Protein AF-A0A3R7EMV2-F1 (afdb_monomer_lite)

Foldseek 3Di:
DVVVVCPDPVNVVVVVVVVVVVVVVVCVVPDDDDDPVCVPPDCVPADDDVPDRDPPDDDPDPCVLVVLVVQLVVLVVVLVVLVVCCVPDPCPVNVVSVVVSVVVCVVSVVVNPDDDD

pLDDT: mean 84.63, std 11.86, range [50.34, 98.31]

Structure (mmCIF, N/CA/C/O backbone):
data_AF-A0A3R7E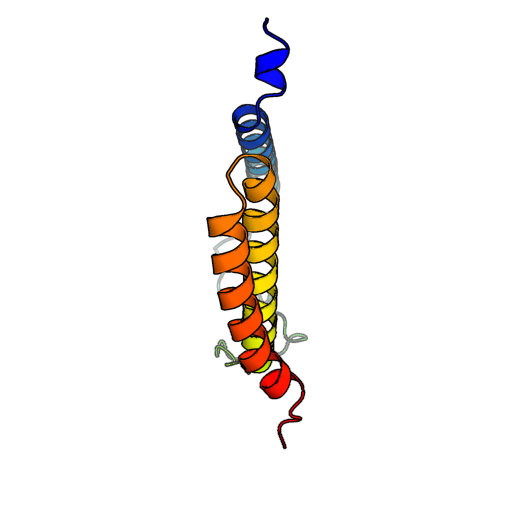MV2-F1
#
_entry.id   AF-A0A3R7EMV2-F1
#
loop_
_atom_site.group_PDB
_atom_site.id
_atom_site.type_symbol
_atom_site.label_atom_id
_atom_site.label_alt_id
_atom_site.label_comp_id
_atom_site.label_asym_id
_atom_site.label_entity_id
_atom_site.label_seq_id
_atom_site.pdbx_PDB_ins_code
_atom_site.Cartn_x
_atom_site.Cartn_y
_atom_site.Cartn_z
_atom_site.occupancy
_atom_site.B_iso_or_equiv
_atom_site.auth_seq_id
_atom_site.auth_comp_id
_atom_site.auth_asym_id
_atom_site.auth_atom_id
_atom_site.pdbx_PDB_model_num
ATOM 1 N N . MET A 1 1 ? 25.209 23.230 9.951 1.00 53.34 1 MET A N 1
ATOM 2 C CA . MET A 1 1 ? 25.285 21.758 10.109 1.00 53.34 1 MET A CA 1
ATOM 3 C C . MET A 1 1 ? 24.103 21.163 10.885 1.00 53.34 1 MET A C 1
ATOM 5 O O . MET A 1 1 ? 23.714 20.057 10.561 1.00 53.34 1 MET A O 1
ATOM 9 N N . ALA A 1 2 ? 23.487 21.853 11.859 1.00 58.28 2 ALA A N 1
ATOM 10 C CA . ALA A 1 2 ? 22.298 21.326 12.556 1.00 58.28 2 ALA A CA 1
ATOM 11 C C . ALA A 1 2 ? 21.019 21.303 11.686 1.00 58.28 2 ALA A C 1
ATOM 13 O O . ALA A 1 2 ? 20.218 20.378 11.781 1.00 58.28 2 ALA A O 1
ATOM 14 N N . PHE A 1 3 ? 20.857 22.284 10.789 1.00 60.94 3 PHE A N 1
ATOM 15 C CA . PHE A 1 3 ? 19.656 22.443 9.956 1.00 60.94 3 PHE A CA 1
ATOM 16 C C . PHE A 1 3 ? 19.398 21.256 9.008 1.00 60.94 3 PHE A C 1
ATOM 18 O O . PHE A 1 3 ? 18.252 20.899 8.768 1.00 60.94 3 PHE A O 1
ATOM 25 N N . SER A 1 4 ? 20.446 20.580 8.526 1.00 67.31 4 SER A N 1
ATOM 26 C CA . SER A 1 4 ? 20.324 19.409 7.643 1.00 67.31 4 SER A CA 1
ATOM 27 C C . SER A 1 4 ? 19.758 18.168 8.342 1.00 67.31 4 SER A C 1
ATOM 29 O O . SER A 1 4 ? 19.092 17.363 7.701 1.00 67.31 4 SER A O 1
ATOM 31 N N . TYR A 1 5 ? 19.970 18.016 9.654 1.00 71.00 5 TYR A N 1
ATOM 32 C CA . TYR A 1 5 ? 19.427 16.882 10.414 1.00 71.00 5 TYR A CA 1
ATOM 33 C C . TYR A 1 5 ? 17.933 17.042 10.714 1.00 71.00 5 TYR A C 1
ATOM 35 O O . TYR A 1 5 ? 17.200 16.053 10.708 1.00 71.00 5 TYR A O 1
ATOM 43 N N . VAL A 1 6 ? 17.473 18.283 10.903 1.00 76.81 6 VAL A N 1
ATOM 44 C CA . VAL A 1 6 ? 16.056 18.613 11.137 1.00 76.81 6 VAL A CA 1
ATOM 45 C C . VAL A 1 6 ? 15.188 18.278 9.916 1.00 76.81 6 VAL A C 1
ATOM 47 O O . VAL A 1 6 ? 14.037 17.887 10.073 1.00 76.81 6 VAL A O 1
ATOM 50 N N . PHE A 1 7 ? 15.747 18.349 8.704 1.00 84.12 7 PHE A N 1
ATOM 51 C CA . PHE A 1 7 ? 15.068 17.955 7.461 1.00 84.12 7 PHE A CA 1
ATOM 52 C C . PHE A 1 7 ? 15.368 16.517 7.014 1.00 84.12 7 PHE A C 1
ATOM 54 O O . PHE A 1 7 ? 15.041 16.134 5.891 1.00 84.12 7 PHE A O 1
ATOM 61 N N . SER A 1 8 ? 15.982 15.695 7.867 1.00 91.06 8 SER A N 1
ATOM 62 C CA . SER A 1 8 ? 16.213 14.294 7.521 1.00 91.06 8 SER A CA 1
ATOM 63 C C . SER A 1 8 ? 14.898 13.499 7.538 1.00 91.06 8 SER A C 1
ATOM 65 O O . SER A 1 8 ? 14.078 13.636 8.448 1.00 91.06 8 SER A O 1
ATOM 67 N N . LEU A 1 9 ? 14.707 12.630 6.538 1.00 89.25 9 LEU A N 1
ATOM 68 C CA . LEU A 1 9 ? 13.560 11.715 6.442 1.00 89.25 9 LEU A CA 1
ATOM 69 C C . LEU A 1 9 ? 13.262 10.941 7.745 1.00 89.25 9 LEU A C 1
ATOM 71 O O . LEU A 1 9 ? 12.105 10.956 8.174 1.00 89.25 9 LEU A O 1
ATOM 75 N N . PRO A 1 10 ? 14.245 10.301 8.419 1.00 92.31 10 PRO A N 1
ATOM 76 C CA . PRO A 1 10 ? 13.966 9.579 9.660 1.00 92.31 10 PRO A CA 1
ATOM 77 C C . PRO A 1 10 ? 13.489 10.507 10.781 1.00 92.31 10 PRO A C 1
ATOM 79 O O . PRO A 1 10 ? 12.599 10.133 11.541 1.00 92.31 10 PRO A O 1
ATOM 82 N N . PHE A 1 11 ? 14.032 11.724 10.871 1.00 93.00 11 PHE A N 1
ATOM 83 C CA . PHE A 1 11 ? 13.626 12.681 11.896 1.00 93.00 11 PHE A CA 1
ATOM 84 C C . PHE A 1 11 ? 12.171 13.123 11.712 1.00 93.00 11 PHE A C 1
ATOM 86 O O . PHE A 1 11 ? 11.399 13.082 12.668 1.00 93.00 11 PHE A O 1
ATOM 93 N N . ILE A 1 12 ? 11.771 13.474 10.484 1.00 94.31 12 ILE A N 1
ATOM 94 C CA . ILE A 1 12 ? 10.390 13.880 10.174 1.00 94.31 12 ILE A CA 1
ATOM 95 C C . ILE A 1 12 ? 9.410 12.735 10.461 1.00 94.31 12 ILE A C 1
ATOM 97 O O . ILE A 1 12 ? 8.357 12.964 11.059 1.00 94.31 12 ILE A O 1
ATOM 101 N N . PHE A 1 13 ? 9.762 11.501 10.089 1.00 95.19 13 PHE A N 1
ATOM 102 C CA . PHE A 1 13 ? 8.943 10.322 10.373 1.00 95.19 13 PHE A CA 1
ATOM 103 C C . PHE A 1 13 ? 8.743 10.113 11.881 1.00 95.19 13 PHE A C 1
ATOM 105 O O . PHE A 1 13 ? 7.607 9.985 12.341 1.00 95.19 13 PHE A O 1
ATOM 112 N N . ILE A 1 14 ? 9.831 10.135 12.660 1.00 96.19 14 ILE A N 1
ATOM 113 C CA . ILE A 1 14 ? 9.775 9.972 14.120 1.00 96.19 14 ILE A CA 1
ATOM 114 C C . ILE A 1 14 ? 8.955 11.098 14.752 1.00 96.19 14 ILE A C 1
ATOM 116 O O . ILE A 1 14 ? 8.110 10.831 15.605 1.00 96.19 14 ILE A O 1
ATOM 120 N N . LEU A 1 15 ? 9.161 12.343 14.319 1.00 95.62 15 LEU A N 1
ATOM 121 C CA . LEU A 1 15 ? 8.424 13.495 14.825 1.00 95.62 15 LEU A CA 1
ATOM 122 C C . LEU A 1 15 ? 6.921 13.372 14.538 1.00 95.62 15 LEU A C 1
ATOM 124 O O . LEU A 1 15 ? 6.110 13.571 15.439 1.00 95.62 15 LEU A O 1
ATOM 128 N N . SER A 1 16 ? 6.542 12.992 13.314 1.00 96.56 16 SER A N 1
ATOM 129 C CA . SER A 1 16 ? 5.141 12.781 12.926 1.00 96.56 16 SER A CA 1
ATOM 130 C C . SER A 1 16 ? 4.478 11.664 13.740 1.00 96.56 16 SER A C 1
ATOM 132 O O . SER A 1 16 ? 3.361 11.833 14.244 1.00 96.56 16 SER A O 1
ATOM 134 N N . LEU A 1 17 ? 5.185 10.547 13.940 1.00 97.75 17 LEU A N 1
ATOM 135 C CA . LEU A 1 17 ? 4.719 9.438 14.769 1.00 97.75 17 LEU A CA 1
ATOM 136 C C . LEU A 1 17 ? 4.523 9.878 16.225 1.00 97.75 17 LEU A C 1
ATOM 138 O O . LEU A 1 17 ? 3.501 9.572 16.839 1.00 97.75 17 LEU A O 1
ATOM 142 N N . LEU A 1 18 ? 5.483 10.627 16.769 1.00 98.25 18 LEU A N 1
ATOM 143 C CA . LEU A 1 18 ? 5.466 11.098 18.149 1.00 98.25 18 LEU A CA 1
ATOM 144 C C . LEU A 1 18 ? 4.321 12.088 18.385 1.00 98.25 18 LEU A C 1
ATOM 146 O O . LEU A 1 18 ? 3.585 11.945 19.359 1.00 98.25 18 LEU A O 1
ATOM 150 N N . ILE A 1 19 ? 4.097 13.026 17.461 1.00 98.25 19 ILE A N 1
ATOM 151 C CA . ILE A 1 19 ? 2.941 13.934 17.500 1.00 98.25 19 ILE A CA 1
ATOM 152 C C . ILE A 1 19 ? 1.632 13.136 17.455 1.00 98.25 19 ILE A C 1
ATOM 154 O O . ILE A 1 19 ? 0.747 13.366 18.279 1.00 98.25 19 ILE A O 1
ATOM 158 N N . SER A 1 20 ? 1.518 12.159 16.551 1.00 98.12 20 SER A N 1
ATOM 159 C CA . SER A 1 20 ? 0.322 11.310 16.429 1.00 98.12 20 SER A CA 1
ATOM 160 C C . SER A 1 20 ? 0.036 10.529 17.718 1.00 98.12 20 SER A C 1
ATOM 162 O O . SER A 1 20 ? -1.110 10.457 18.164 1.00 98.12 20 SER A O 1
ATOM 164 N N . LEU A 1 21 ? 1.078 9.997 18.365 1.00 98.25 21 LEU A N 1
ATOM 165 C CA . LEU A 1 21 ? 0.979 9.305 19.652 1.00 98.25 21 LEU A CA 1
ATOM 166 C C . LEU A 1 21 ? 0.557 10.242 20.786 1.00 98.25 21 LEU A C 1
ATOM 168 O O . LEU A 1 21 ? -0.286 9.858 21.594 1.00 98.25 21 LEU A O 1
ATOM 172 N N . ILE A 1 22 ? 1.097 11.463 20.842 1.00 98.31 22 ILE A N 1
ATOM 173 C CA . ILE A 1 22 ? 0.694 12.466 21.838 1.00 98.31 22 ILE A CA 1
ATOM 174 C C . ILE A 1 22 ? -0.780 12.823 21.658 1.00 98.31 22 ILE A C 1
ATOM 176 O O . ILE A 1 22 ? -1.523 12.835 22.639 1.00 98.31 22 ILE A O 1
ATOM 180 N N . LEU A 1 23 ? -1.233 13.070 20.426 1.00 97.75 23 LEU A N 1
ATOM 181 C CA . LEU A 1 23 ? -2.641 13.364 20.141 1.00 97.75 23 LEU A CA 1
ATOM 182 C C . LEU A 1 23 ? -3.553 12.195 20.532 1.00 97.75 23 LEU A C 1
ATOM 184 O O . LEU A 1 23 ? -4.579 12.395 21.181 1.00 97.75 23 LEU A O 1
ATOM 188 N N . TYR A 1 24 ? -3.156 10.964 20.213 1.00 97.12 24 TYR A N 1
ATOM 189 C CA . TYR A 1 24 ? -3.901 9.774 20.615 1.00 97.12 24 TYR A CA 1
ATOM 190 C C . TYR A 1 24 ? -3.951 9.601 22.143 1.00 97.12 24 TYR A C 1
ATOM 192 O O . TYR A 1 24 ? -5.013 9.340 22.711 1.00 97.12 24 TYR A O 1
ATOM 200 N N . ALA A 1 25 ? -2.821 9.779 22.832 1.00 97.25 25 ALA A N 1
ATOM 201 C CA . ALA A 1 25 ? -2.729 9.640 24.282 1.00 97.25 25 ALA A CA 1
ATOM 202 C C . ALA A 1 25 ? -3.531 10.726 25.008 1.00 97.25 25 ALA A C 1
ATOM 204 O O . ALA A 1 25 ? -4.326 10.418 25.895 1.00 97.25 25 ALA A O 1
ATOM 205 N N . THR A 1 26 ? -3.376 11.987 24.604 1.00 97.44 26 THR A N 1
ATOM 206 C CA . THR A 1 26 ? -4.138 13.113 25.162 1.00 97.44 26 THR A CA 1
ATOM 207 C C . THR A 1 26 ? -5.634 12.949 24.902 1.00 97.44 26 THR A C 1
ATOM 209 O O . THR A 1 26 ? -6.418 13.058 25.844 1.00 97.44 26 THR A O 1
ATOM 212 N N . GLY A 1 27 ? -6.037 12.565 23.686 1.00 95.69 27 GLY A N 1
ATOM 213 C CA . GLY A 1 27 ? -7.427 12.238 23.362 1.00 95.69 27 GLY A CA 1
ATOM 214 C C . GLY A 1 27 ? -7.988 11.104 24.228 1.00 95.69 27 GLY A C 1
ATOM 215 O O . GLY A 1 27 ? -9.095 11.208 24.754 1.00 95.69 27 GLY A O 1
ATOM 216 N N . SER A 1 28 ? -7.201 10.052 24.462 1.00 93.12 28 SER A N 1
ATOM 217 C CA . SER A 1 28 ? -7.573 8.924 25.329 1.00 93.12 28 SER A CA 1
ATOM 218 C C . SER A 1 28 ? -7.692 9.308 26.814 1.00 93.12 28 SER A C 1
ATOM 220 O O . SER A 1 28 ? -8.536 8.768 27.537 1.00 93.12 28 SER A O 1
ATOM 222 N N . ILE A 1 29 ? -6.876 10.258 27.284 1.00 94.69 29 ILE A N 1
ATOM 223 C CA . ILE A 1 29 ? -6.921 10.771 28.662 1.00 94.69 29 ILE A CA 1
ATOM 224 C C . ILE A 1 29 ? -8.134 11.687 28.871 1.00 94.69 29 ILE A C 1
ATOM 226 O O . ILE A 1 29 ? -8.814 11.549 29.888 1.00 94.69 29 ILE A O 1
ATOM 230 N N . ILE A 1 30 ? -8.411 12.587 27.922 1.00 95.62 30 ILE A N 1
ATOM 231 C CA . ILE A 1 30 ? -9.486 13.590 28.009 1.00 95.62 30 ILE A CA 1
ATOM 232 C C . ILE A 1 30 ? -10.867 12.964 27.751 1.00 95.62 30 ILE A C 1
ATOM 234 O O . ILE A 1 30 ? -11.867 13.418 28.310 1.00 95.62 30 ILE A O 1
ATOM 238 N N . SER A 1 31 ? -10.946 11.915 26.925 1.00 89.56 31 SER A N 1
ATOM 239 C CA . SER A 1 31 ? -12.219 11.302 26.535 1.00 89.56 31 SER A CA 1
ATOM 240 C C . SER A 1 31 ? -13.021 10.779 27.742 1.00 89.56 31 SER A C 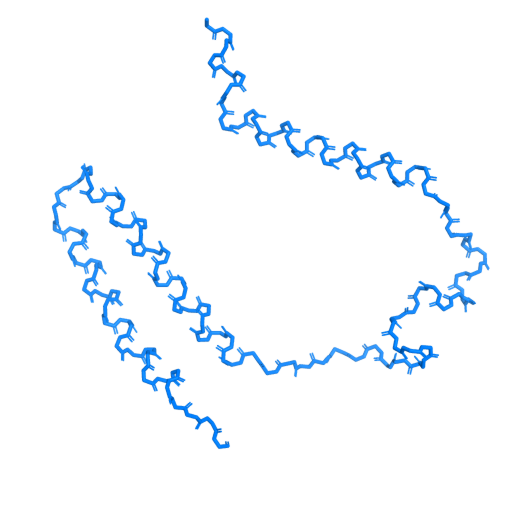1
ATOM 242 O O . SER A 1 31 ? -12.467 10.092 28.610 1.00 89.56 31 SER A O 1
ATOM 244 N N . PRO A 1 32 ? -14.355 10.979 27.769 1.00 86.44 32 PRO A N 1
ATOM 245 C CA . PRO A 1 32 ? -15.228 10.367 28.764 1.00 86.44 32 PRO A CA 1
ATOM 246 C C . PRO A 1 32 ? -15.094 8.840 28.727 1.00 86.44 32 PRO A C 1
ATOM 248 O O . PRO A 1 32 ? -15.456 8.182 27.748 1.00 86.44 32 PRO A O 1
ATOM 251 N N . LYS A 1 33 ? -14.566 8.244 29.800 1.00 81.50 33 LYS A N 1
ATOM 252 C CA . LYS A 1 33 ? -14.379 6.789 29.868 1.00 81.50 33 LYS A CA 1
ATOM 253 C C . LYS A 1 33 ? -15.720 6.095 30.095 1.00 81.50 33 LYS A C 1
ATOM 255 O O . LYS A 1 33 ? -16.457 6.418 31.026 1.00 81.50 33 LYS A O 1
ATOM 260 N N . ILE A 1 34 ? -16.020 5.078 29.286 1.00 71.75 34 ILE A N 1
ATOM 261 C CA . ILE A 1 34 ? -17.207 4.237 29.486 1.00 71.75 34 ILE A CA 1
ATOM 262 C C . ILE A 1 34 ? -17.051 3.490 30.819 1.00 71.75 34 ILE A C 1
ATOM 264 O O . ILE A 1 34 ? -16.142 2.676 31.002 1.00 71.75 34 ILE A O 1
ATOM 268 N N . ARG A 1 35 ? -17.946 3.759 31.778 1.00 66.69 35 ARG A N 1
ATOM 269 C CA . ARG A 1 35 ? -17.933 3.116 33.098 1.00 66.69 35 ARG A CA 1
ATOM 270 C C . ARG A 1 35 ? -18.150 1.606 32.935 1.00 66.69 35 ARG A C 1
ATOM 272 O O . ARG A 1 35 ? -19.249 1.169 32.598 1.00 66.69 35 ARG A O 1
ATOM 279 N N . LYS A 1 36 ? -17.120 0.802 33.238 1.00 58.75 36 LYS A N 1
ATOM 280 C CA . LYS A 1 36 ? -17.106 -0.678 33.122 1.00 58.75 36 LYS A CA 1
ATOM 281 C C . LYS A 1 36 ? -18.289 -1.383 33.812 1.00 58.75 36 LYS A C 1
ATOM 283 O O . LYS A 1 36 ? -18.605 -2.513 33.463 1.00 58.75 36 LYS A O 1
ATOM 288 N N . ARG A 1 37 ? -18.975 -0.725 34.753 1.00 53.97 37 ARG A N 1
ATOM 289 C CA . ARG A 1 37 ? -20.159 -1.264 35.445 1.00 53.97 37 ARG A CA 1
ATOM 290 C C . ARG A 1 37 ? -21.383 -1.441 34.518 1.00 53.97 37 ARG A C 1
ATOM 292 O O . ARG A 1 37 ? -22.218 -2.286 34.797 1.00 53.97 37 ARG A O 1
ATOM 299 N N . ASN A 1 38 ? -21.439 -0.725 33.386 1.00 52.75 38 ASN A N 1
ATOM 300 C CA . ASN A 1 38 ? -22.503 -0.809 32.368 1.00 52.75 38 ASN A CA 1
ATOM 301 C C . ASN A 1 38 ? -22.049 -1.513 31.068 1.00 52.75 38 ASN A C 1
ATOM 303 O O . ASN A 1 38 ? -22.655 -1.326 30.015 1.00 52.75 38 ASN A O 1
ATOM 307 N N . LYS A 1 39 ? -20.982 -2.325 31.112 1.00 52.12 39 LYS A N 1
ATOM 308 C CA . LYS A 1 39 ? -20.379 -2.960 29.919 1.00 52.12 39 LYS A CA 1
ATOM 309 C C . LYS A 1 39 ? -21.315 -3.934 29.188 1.00 52.12 39 LYS A C 1
ATOM 311 O O . LYS A 1 39 ? -21.094 -4.213 28.022 1.00 52.12 39 LYS A O 1
ATOM 316 N N . ARG A 1 40 ? -22.358 -4.428 29.868 1.00 50.34 40 ARG A N 1
ATOM 317 C CA . ARG A 1 40 ? -23.385 -5.321 29.304 1.00 50.34 40 ARG A CA 1
ATOM 318 C C . ARG A 1 40 ? -24.623 -4.591 28.757 1.00 50.34 40 ARG A C 1
ATOM 320 O O . ARG A 1 40 ? -25.530 -5.258 28.288 1.00 50.34 40 ARG A O 1
ATOM 327 N N . ARG A 1 41 ? -24.714 -3.258 28.879 1.00 50.97 41 ARG A N 1
ATOM 328 C CA . ARG A 1 41 ? -25.983 -2.516 28.697 1.00 50.97 41 ARG A CA 1
ATOM 329 C C . ARG A 1 41 ? -25.925 -1.333 27.733 1.00 50.97 41 ARG A C 1
ATOM 331 O O . ARG A 1 41 ? -26.873 -0.561 27.671 1.00 50.97 41 ARG A O 1
ATOM 338 N N . SER A 1 42 ? -24.809 -1.130 27.045 1.00 61.97 42 SER A N 1
ATOM 339 C CA . SER A 1 42 ? -24.599 0.075 26.250 1.00 61.97 42 SER A CA 1
ATOM 340 C C . SER A 1 42 ? -24.466 -0.290 24.781 1.00 61.97 42 SER A C 1
ATOM 342 O O . SER A 1 42 ? -23.363 -0.623 24.353 1.00 61.97 42 SER A O 1
ATOM 344 N N . GLY A 1 43 ? -25.545 -0.116 24.010 1.00 68.25 43 GLY A N 1
ATOM 345 C CA . GLY A 1 43 ? -25.528 -0.196 22.540 1.00 68.25 43 GLY A CA 1
ATOM 346 C C . GLY A 1 43 ? -24.483 0.716 21.877 1.00 68.25 43 GLY A C 1
ATOM 347 O O . GLY A 1 43 ? -24.159 0.558 20.714 1.00 68.25 43 GLY A O 1
ATOM 348 N N . LYS A 1 44 ? -23.846 1.618 22.642 1.00 74.81 44 LYS A N 1
ATOM 349 C CA . LYS A 1 44 ? -22.660 2.384 22.217 1.00 74.81 44 LYS A CA 1
ATOM 350 C C . LYS A 1 44 ? -21.453 1.528 21.805 1.00 74.81 44 LYS A C 1
ATOM 352 O O . LYS A 1 44 ? -20.571 2.050 21.138 1.00 74.81 44 LYS A O 1
ATOM 357 N N . LEU A 1 45 ? -21.347 0.288 22.292 1.00 79.94 45 LEU A N 1
ATOM 358 C CA . LEU A 1 45 ? -20.272 -0.643 21.914 1.00 79.94 45 LEU A CA 1
ATOM 359 C C . LEU A 1 45 ? -20.729 -1.663 20.865 1.00 79.94 45 LEU A C 1
ATOM 361 O O . LEU A 1 45 ? -19.915 -2.469 20.417 1.00 79.94 45 LEU A O 1
ATOM 365 N N . GLU A 1 46 ? -22.015 -1.664 20.517 1.00 81.12 46 GLU A N 1
ATOM 366 C CA . GLU A 1 46 ? -22.553 -2.549 19.493 1.00 81.12 46 GLU A CA 1
ATOM 367 C C . GLU A 1 46 ? -22.261 -1.965 18.102 1.00 81.12 46 GLU A C 1
ATOM 369 O O . GLU A 1 46 ? -22.186 -0.740 17.952 1.00 81.12 46 GLU A O 1
ATOM 374 N N . PRO A 1 47 ? -22.045 -2.814 17.082 1.00 82.38 47 PRO A N 1
ATOM 375 C CA . PRO A 1 47 ? -21.872 -2.354 15.711 1.00 82.38 47 PRO A CA 1
ATOM 376 C C . PRO A 1 47 ? -23.047 -1.487 15.264 1.00 82.38 47 PRO A C 1
ATOM 378 O O . PRO A 1 47 ? -24.203 -1.779 15.570 1.00 82.3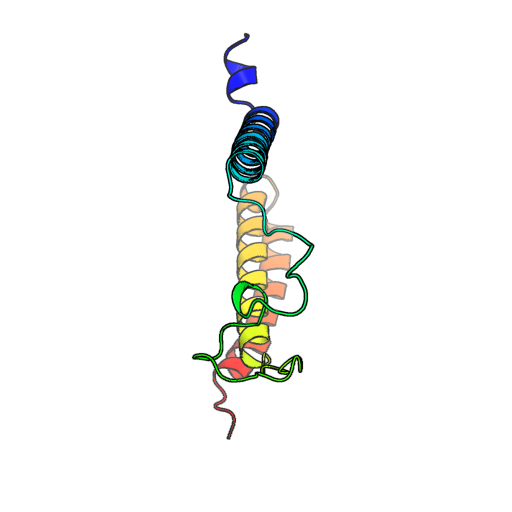8 47 PRO A O 1
ATOM 381 N N . TYR A 1 48 ? -22.753 -0.429 14.510 1.00 84.00 48 TYR A N 1
ATOM 382 C CA . TYR A 1 48 ? -23.804 0.403 13.946 1.00 84.00 48 TYR A CA 1
ATOM 383 C C . TYR A 1 48 ? -24.593 -0.390 12.901 1.00 84.00 48 TYR A C 1
ATOM 385 O O . TYR A 1 48 ? -24.053 -0.770 11.865 1.00 84.00 48 TYR A O 1
ATOM 393 N N . ALA A 1 49 ? -25.875 -0.608 13.175 1.00 84.25 49 ALA A N 1
ATOM 394 C CA . ALA A 1 49 ? -26.825 -1.224 12.256 1.00 84.25 49 ALA A CA 1
ATOM 395 C C . ALA A 1 49 ? -28.209 -0.589 12.436 1.00 84.25 49 ALA A C 1
ATOM 397 O O . ALA A 1 49 ? -29.187 -1.267 12.714 1.00 84.25 49 ALA A O 1
ATOM 398 N N . CYS A 1 50 ? -28.277 0.747 12.387 1.00 85.62 50 CYS A N 1
ATOM 399 C CA . CYS A 1 50 ? -29.528 1.502 12.559 1.00 85.62 50 CYS A CA 1
ATOM 400 C C . CYS A 1 50 ? -30.294 1.202 13.871 1.00 85.62 50 CYS A C 1
ATOM 402 O O . CYS A 1 50 ? -31.497 1.422 13.950 1.00 85.62 50 CYS A O 1
ATOM 404 N N . GLY A 1 51 ? -29.598 0.729 14.913 1.00 85.06 51 GLY A N 1
ATOM 405 C CA . GLY A 1 51 ? -30.199 0.319 16.189 1.00 85.06 51 GLY A CA 1
ATOM 406 C C . GLY A 1 51 ? -30.697 -1.130 16.221 1.00 85.06 51 GLY A C 1
ATOM 407 O O . GLY A 1 51 ? -31.187 -1.573 17.258 1.00 85.06 51 GLY A O 1
ATOM 408 N N . GLU A 1 52 ? -30.547 -1.875 15.126 1.00 84.75 52 GLU A N 1
ATOM 409 C CA . GLU A 1 52 ? -30.882 -3.292 15.059 1.00 84.75 52 GLU A CA 1
ATOM 410 C C . GLU A 1 52 ? -29.737 -4.174 15.582 1.00 84.75 52 GLU A C 1
ATOM 412 O O . GLU A 1 52 ? -28.555 -3.858 15.394 1.00 84.75 52 GLU A O 1
ATOM 417 N N . PRO A 1 53 ? -30.058 -5.312 16.225 1.00 82.56 53 PRO A N 1
ATOM 418 C CA . PRO A 1 53 ? -29.052 -6.268 16.658 1.00 82.56 53 PRO A CA 1
ATOM 419 C C . PRO A 1 53 ? -28.437 -6.964 15.439 1.00 82.56 53 PRO A C 1
ATOM 421 O O . PRO A 1 53 ? -28.991 -7.917 14.891 1.00 82.56 53 PRO A O 1
ATOM 424 N N . MET A 1 54 ? -27.259 -6.509 15.016 1.00 79.81 54 MET A N 1
ATOM 425 C CA . MET A 1 54 ? -26.528 -7.152 13.928 1.00 79.81 54 MET A CA 1
ATOM 426 C C . MET A 1 54 ? -25.734 -8.352 14.458 1.00 79.81 54 MET A C 1
ATOM 428 O O . MET A 1 54 ? -24.933 -8.200 15.388 1.00 79.81 54 MET A O 1
ATOM 432 N N . PRO A 1 55 ? -25.893 -9.555 13.878 1.00 79.06 55 PRO A N 1
ATOM 433 C CA . PRO A 1 55 ? -25.048 -10.677 14.248 1.00 79.06 55 PRO A CA 1
ATOM 434 C C . PRO A 1 55 ? -23.597 -10.341 13.887 1.00 79.06 55 PRO A C 1
ATOM 436 O O . PRO A 1 55 ? -23.321 -9.894 12.776 1.00 79.06 55 PRO A O 1
ATOM 439 N N . GLY A 1 56 ? -22.654 -10.600 14.797 1.00 74.94 56 GLY A N 1
ATOM 440 C CA . GLY A 1 56 ? -21.211 -10.399 14.589 1.00 74.94 56 GLY A CA 1
ATOM 441 C C . GLY A 1 56 ? -20.583 -11.375 13.583 1.00 74.94 56 GLY A C 1
ATOM 442 O O . GLY A 1 56 ? -19.487 -11.887 13.809 1.00 74.94 56 GLY A O 1
ATOM 443 N N . ARG A 1 57 ? -21.294 -11.700 12.500 1.00 79.50 57 ARG A N 1
ATOM 444 C CA . ARG A 1 57 ? -20.791 -12.529 11.411 1.00 79.50 57 ARG A CA 1
ATOM 445 C C . ARG A 1 57 ? -19.894 -11.677 10.529 1.00 79.50 57 ARG A C 1
ATOM 447 O O . ARG A 1 57 ? -20.267 -10.591 10.097 1.00 79.50 57 ARG A O 1
ATOM 454 N N . LYS A 1 58 ? -18.706 -12.198 10.240 1.00 79.75 58 LYS A N 1
ATOM 455 C CA . LYS A 1 58 ? -17.823 -11.613 9.235 1.00 79.75 58 LYS A CA 1
ATOM 456 C C . LYS A 1 58 ? -18.446 -11.868 7.866 1.00 79.75 58 LYS A C 1
ATOM 458 O O . LYS A 1 58 ? -18.567 -13.022 7.461 1.00 79.75 58 LYS A O 1
ATOM 463 N N . LEU A 1 59 ? -18.866 -10.807 7.187 1.00 81.88 59 LEU A N 1
ATOM 464 C CA . LEU A 1 59 ? -19.324 -10.900 5.807 1.00 81.88 59 LEU A CA 1
ATOM 465 C C . LEU A 1 59 ? -18.111 -11.197 4.916 1.00 81.88 59 LEU A C 1
ATOM 467 O O . LEU A 1 59 ? -17.118 -10.469 4.962 1.00 81.88 59 LEU A O 1
ATOM 471 N N . GLN A 1 60 ? -18.176 -12.266 4.123 1.00 85.81 60 GLN A N 1
ATOM 472 C CA . GLN A 1 60 ? -17.214 -12.487 3.047 1.00 85.81 60 GLN A CA 1
ATOM 473 C C . GLN A 1 60 ? -17.636 -11.614 1.870 1.00 85.81 60 GLN A C 1
ATOM 475 O O . GLN A 1 60 ? -18.548 -11.958 1.124 1.00 85.81 60 GLN A O 1
ATOM 480 N N . VAL A 1 61 ? -17.018 -10.441 1.766 1.00 86.12 61 VAL A N 1
ATOM 481 C CA . VAL A 1 61 ? -17.204 -9.560 0.613 1.00 86.12 61 VAL A CA 1
ATOM 482 C C . VAL A 1 61 ? -16.483 -10.187 -0.573 1.00 86.12 61 VAL A C 1
ATOM 484 O O . VAL A 1 61 ? -15.341 -10.630 -0.435 1.00 86.12 61 VAL A O 1
ATOM 487 N N . ASP A 1 62 ? -17.139 -10.224 -1.730 1.00 88.19 62 ASP A N 1
ATOM 488 C CA . ASP A 1 62 ? -16.472 -10.604 -2.968 1.00 88.19 62 ASP A CA 1
ATOM 489 C C . ASP A 1 62 ? -15.415 -9.548 -3.323 1.00 88.19 62 ASP A C 1
ATOM 491 O O . ASP A 1 62 ? -15.718 -8.414 -3.694 1.00 88.19 62 ASP A O 1
ATOM 495 N N . ILE A 1 63 ? -14.151 -9.935 -3.163 1.00 90.12 63 ILE A N 1
ATOM 496 C CA . ILE A 1 63 ? -12.981 -9.107 -3.454 1.00 90.12 63 ILE A CA 1
ATOM 497 C C . ILE A 1 63 ? -12.286 -9.519 -4.754 1.00 90.12 63 ILE A C 1
ATOM 499 O O . ILE A 1 63 ? -11.193 -9.026 -5.027 1.00 90.12 63 ILE A O 1
ATOM 503 N N . GLN A 1 64 ? -12.881 -10.392 -5.574 1.00 88.94 64 GLN A N 1
ATOM 504 C CA . GLN A 1 64 ? -12.245 -10.897 -6.797 1.00 88.94 64 GLN A CA 1
ATOM 505 C C . GLN A 1 64 ? -11.841 -9.759 -7.740 1.00 88.94 64 GLN A C 1
ATOM 507 O O . GLN A 1 64 ? -10.695 -9.678 -8.181 1.00 88.94 64 GLN A O 1
ATOM 512 N N . ARG A 1 65 ? -12.755 -8.818 -7.995 1.00 87.38 65 ARG A N 1
ATOM 513 C CA . ARG A 1 65 ? -12.468 -7.641 -8.830 1.00 87.38 65 ARG A CA 1
ATOM 514 C C . ARG A 1 65 ? -11.481 -6.686 -8.173 1.00 87.38 65 ARG A C 1
ATOM 516 O O . ARG A 1 65 ? -10.582 -6.188 -8.841 1.00 87.38 65 ARG A O 1
ATOM 523 N N . PHE A 1 66 ? -11.616 -6.462 -6.867 1.00 91.00 66 PHE A N 1
ATOM 524 C CA . PHE A 1 66 ? -10.681 -5.623 -6.118 1.00 91.00 66 PHE A CA 1
ATOM 525 C C . PHE A 1 66 ? -9.247 -6.157 -6.225 1.00 91.00 66 PHE A C 1
ATOM 527 O O . PHE A 1 66 ? -8.325 -5.394 -6.494 1.00 91.00 66 PHE A O 1
ATOM 534 N N . PHE A 1 67 ? -9.070 -7.474 -6.122 1.00 90.94 67 PHE A N 1
ATOM 535 C CA . PHE A 1 67 ? -7.773 -8.127 -6.258 1.00 90.94 67 PHE A CA 1
ATOM 536 C C . PHE A 1 67 ? -7.135 -7.903 -7.637 1.00 90.94 67 PHE A C 1
ATOM 538 O O . PHE A 1 67 ? -5.931 -7.655 -7.721 1.00 90.94 67 PHE A O 1
ATOM 545 N N . LEU A 1 68 ? -7.925 -7.919 -8.717 1.00 91.38 68 LEU A N 1
ATOM 546 C CA . LEU A 1 68 ? -7.423 -7.615 -10.062 1.00 91.38 68 LEU A CA 1
ATOM 547 C C . LEU A 1 68 ? -6.917 -6.170 -10.166 1.00 91.38 68 LEU A C 1
ATOM 549 O O . LEU A 1 68 ? -5.836 -5.937 -10.707 1.00 91.38 68 LEU A O 1
ATOM 553 N N . TYR A 1 69 ? -7.654 -5.208 -9.606 1.00 91.19 69 TYR A N 1
ATOM 554 C CA . TYR A 1 69 ? -7.225 -3.806 -9.588 1.00 91.19 69 TYR A CA 1
ATOM 555 C C . TYR A 1 69 ? -5.981 -3.582 -8.724 1.00 91.19 69 TYR A C 1
ATOM 557 O O . TYR A 1 69 ? -5.077 -2.867 -9.147 1.00 91.19 69 TYR A O 1
ATOM 565 N N . VAL A 1 70 ? -5.892 -4.222 -7.554 1.00 93.94 70 VAL A N 1
ATOM 566 C CA . VAL A 1 70 ? -4.694 -4.166 -6.695 1.00 93.94 70 VAL A CA 1
ATOM 567 C C . VAL A 1 70 ? -3.484 -4.770 -7.405 1.00 93.94 70 VAL A C 1
ATOM 569 O O . VAL A 1 70 ? -2.389 -4.215 -7.338 1.00 93.94 70 VAL A O 1
ATOM 572 N N . THR A 1 71 ? -3.680 -5.869 -8.132 1.00 92.31 71 THR A N 1
ATOM 573 C CA . THR A 1 71 ? -2.622 -6.492 -8.934 1.00 92.31 71 THR A CA 1
ATOM 574 C C . THR A 1 71 ? -2.140 -5.543 -10.031 1.00 92.31 71 THR A C 1
ATOM 576 O O . THR A 1 71 ? -0.940 -5.316 -10.160 1.00 92.31 71 THR A O 1
ATOM 579 N N . ALA A 1 72 ? -3.060 -4.927 -10.781 1.00 91.69 72 ALA A N 1
ATOM 580 C CA . ALA A 1 72 ? -2.711 -3.933 -11.796 1.00 91.69 72 ALA A CA 1
ATOM 581 C C . ALA A 1 72 ? -1.969 -2.729 -11.188 1.00 91.69 72 ALA A C 1
ATOM 583 O O . ALA A 1 72 ? -0.957 -2.295 -11.732 1.00 91.69 72 ALA A O 1
ATOM 584 N N . PHE A 1 73 ? -2.422 -2.235 -10.032 1.00 94.06 73 PHE A N 1
ATOM 585 C CA . PHE A 1 73 ? -1.748 -1.169 -9.291 1.00 94.06 73 PHE A CA 1
ATOM 586 C C . PHE A 1 73 ? -0.309 -1.551 -8.913 1.00 94.06 73 PHE A C 1
ATOM 588 O O . PHE A 1 73 ? 0.605 -0.782 -9.194 1.00 94.06 73 PHE A O 1
ATOM 595 N N . MET A 1 74 ? -0.085 -2.750 -8.363 1.00 93.81 74 MET A N 1
ATOM 596 C CA . MET A 1 74 ? 1.264 -3.234 -8.037 1.00 93.81 74 MET A CA 1
ATOM 597 C C . MET A 1 74 ? 2.170 -3.324 -9.267 1.00 93.81 74 MET A C 1
ATOM 599 O O . MET A 1 74 ? 3.345 -2.975 -9.183 1.00 93.81 74 MET A O 1
ATOM 603 N N . ILE A 1 75 ? 1.640 -3.758 -10.416 1.00 93.00 75 ILE A N 1
ATOM 604 C CA . ILE A 1 75 ? 2.410 -3.808 -11.665 1.00 93.00 75 ILE A CA 1
ATOM 605 C C . ILE A 1 75 ? 2.899 -2.401 -12.046 1.00 93.00 75 ILE A C 1
ATOM 607 O O . ILE A 1 75 ? 4.076 -2.226 -12.372 1.00 93.00 75 ILE A O 1
ATOM 611 N N . PHE A 1 76 ? 2.031 -1.388 -11.971 1.00 92.12 76 PHE A N 1
ATOM 612 C CA . PHE A 1 76 ? 2.415 -0.004 -12.265 1.00 92.12 76 PHE A CA 1
ATOM 613 C C . PHE A 1 76 ? 3.372 0.590 -11.225 1.00 92.12 76 PHE A C 1
ATOM 615 O O . PHE A 1 76 ? 4.311 1.284 -11.608 1.00 92.12 76 PHE A O 1
ATOM 622 N N . ASP A 1 77 ? 3.186 0.285 -9.941 1.00 93.81 77 ASP A N 1
ATOM 623 C CA . ASP A 1 77 ? 4.058 0.753 -8.857 1.00 93.81 77 ASP A CA 1
ATOM 624 C C . ASP A 1 77 ? 5.498 0.233 -9.021 1.00 93.81 77 ASP A C 1
ATOM 626 O O . ASP A 1 77 ? 6.462 1.002 -9.036 1.00 93.81 77 ASP A O 1
ATOM 630 N N . ILE A 1 78 ? 5.647 -1.068 -9.296 1.00 91.88 78 ILE A N 1
ATOM 631 C CA . ILE A 1 78 ? 6.950 -1.685 -9.588 1.00 91.88 78 ILE A CA 1
ATOM 632 C C . ILE A 1 78 ? 7.553 -1.094 -10.869 1.00 91.88 78 ILE A C 1
ATOM 634 O O . ILE A 1 78 ? 8.751 -0.811 -10.914 1.00 91.88 78 ILE A O 1
ATOM 638 N N . SER A 1 79 ? 6.740 -0.864 -11.905 1.00 90.44 79 SER A N 1
ATOM 639 C CA . SER A 1 79 ? 7.208 -0.242 -13.153 1.00 90.44 79 SER A CA 1
ATOM 640 C C . SER A 1 79 ? 7.792 1.146 -12.910 1.00 90.44 79 SER A C 1
ATOM 642 O O . SER A 1 79 ? 8.868 1.460 -13.418 1.00 90.44 79 SER A O 1
ATOM 644 N N . ALA A 1 80 ? 7.107 1.971 -12.114 1.00 90.44 80 ALA A N 1
ATOM 645 C CA . ALA A 1 80 ? 7.562 3.313 -11.772 1.00 90.44 80 ALA A CA 1
ATOM 646 C C . ALA A 1 80 ? 8.899 3.272 -11.019 1.00 90.44 80 ALA A C 1
ATOM 648 O O . ALA A 1 80 ? 9.806 4.043 -11.336 1.00 90.44 80 ALA A O 1
ATOM 649 N N . PHE A 1 81 ? 9.057 2.331 -10.085 1.00 89.31 81 PHE A N 1
ATOM 650 C CA . PHE A 1 81 ? 10.313 2.130 -9.364 1.00 89.31 81 PHE A CA 1
ATOM 651 C C . PHE A 1 81 ? 11.469 1.725 -10.292 1.00 89.31 81 PHE A C 1
ATOM 653 O O . PHE A 1 81 ? 12.562 2.288 -10.212 1.00 89.31 81 PHE A O 1
ATOM 660 N N . ILE A 1 82 ? 11.232 0.795 -11.220 1.00 89.50 82 ILE A N 1
ATOM 661 C CA . ILE A 1 82 ? 12.249 0.341 -12.182 1.00 89.50 82 ILE A CA 1
ATOM 662 C C . ILE A 1 82 ? 12.632 1.461 -13.154 1.00 89.50 82 ILE A C 1
ATOM 664 O O . ILE A 1 82 ? 13.816 1.651 -13.435 1.00 89.50 82 ILE A O 1
ATOM 668 N N . LEU A 1 83 ? 11.656 2.242 -13.623 1.00 86.94 83 LEU A N 1
ATOM 669 C CA . LEU A 1 83 ? 11.911 3.424 -14.447 1.00 86.94 83 LEU A CA 1
ATOM 670 C C . LEU A 1 83 ? 12.720 4.477 -13.684 1.00 86.94 83 LEU A C 1
ATOM 672 O O . LEU A 1 83 ? 13.673 5.019 -14.238 1.00 86.94 83 LEU A O 1
ATOM 676 N N . ALA A 1 84 ? 12.413 4.724 -12.410 1.00 88.19 84 ALA A N 1
ATOM 677 C CA . ALA A 1 84 ? 13.182 5.653 -11.588 1.00 88.19 84 ALA A CA 1
ATOM 678 C C . ALA A 1 84 ? 14.646 5.201 -11.420 1.00 88.19 84 ALA A C 1
ATOM 680 O O . ALA A 1 84 ? 15.560 6.015 -11.543 1.00 88.19 84 ALA A O 1
ATOM 681 N N . LEU A 1 85 ? 14.885 3.903 -11.207 1.00 86.00 85 LEU A N 1
ATOM 682 C CA . LEU A 1 85 ? 16.238 3.342 -11.110 1.00 86.00 85 LEU A CA 1
ATOM 683 C C . LEU A 1 85 ? 16.985 3.315 -12.450 1.00 86.00 85 LEU A C 1
ATOM 685 O O . LEU A 1 85 ? 18.217 3.359 -12.465 1.00 86.00 85 LEU A O 1
ATOM 689 N N . SER A 1 86 ? 16.264 3.267 -13.572 1.00 87.25 86 SER A N 1
ATOM 690 C CA . SER A 1 86 ? 16.862 3.212 -14.910 1.00 87.25 86 SER A CA 1
ATOM 691 C C . SER A 1 86 ? 17.736 4.424 -15.237 1.00 87.25 86 SER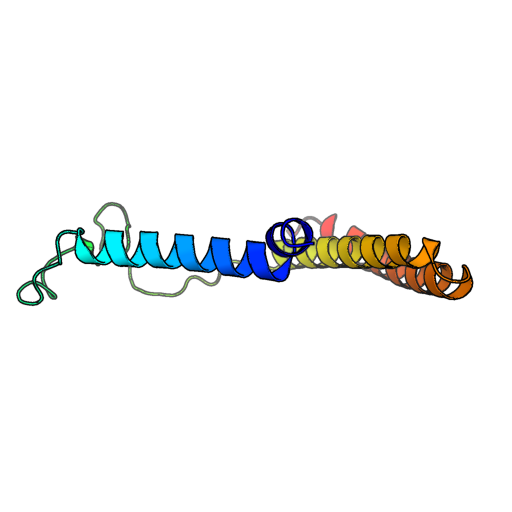 A C 1
ATOM 693 O O . SER A 1 86 ? 18.683 4.295 -16.005 1.00 87.25 86 SER A O 1
ATOM 695 N N . PHE A 1 87 ? 17.491 5.577 -14.604 1.00 83.06 87 PHE A N 1
ATOM 696 C CA . PHE A 1 87 ? 18.320 6.771 -14.783 1.00 83.06 87 PHE A CA 1
ATOM 697 C C . PHE A 1 87 ? 19.748 6.618 -14.235 1.00 83.06 87 PHE A C 1
ATOM 699 O O . PHE A 1 87 ? 20.624 7.393 -14.611 1.00 83.06 87 PHE A O 1
ATOM 706 N N . ALA A 1 88 ? 19.994 5.639 -13.358 1.00 82.62 88 ALA A N 1
ATOM 707 C CA . ALA A 1 88 ? 21.281 5.440 -12.691 1.00 82.62 88 ALA A CA 1
ATOM 708 C C . ALA A 1 88 ? 22.074 4.220 -13.200 1.00 82.62 88 ALA A C 1
ATOM 710 O O . ALA A 1 88 ? 23.217 4.025 -12.787 1.00 82.62 88 ALA A O 1
ATOM 711 N N . VAL A 1 89 ? 21.493 3.379 -14.065 1.00 80.62 89 VAL A N 1
ATOM 712 C CA . VAL A 1 89 ? 22.075 2.093 -14.496 1.00 80.62 89 VAL A CA 1
ATOM 713 C C . VAL A 1 89 ? 21.898 1.914 -16.007 1.00 80.62 89 VAL A C 1
ATOM 715 O O . VAL A 1 89 ? 21.017 2.505 -16.619 1.00 80.62 89 VAL A O 1
ATOM 718 N N . GLY A 1 90 ? 22.733 1.084 -16.638 1.00 82.62 90 GLY A N 1
ATOM 719 C CA . GLY A 1 90 ? 22.580 0.734 -18.052 1.00 82.62 90 GLY A CA 1
ATOM 720 C C . GLY A 1 90 ? 21.191 0.168 -18.389 1.00 82.62 90 GLY A C 1
ATOM 721 O O . GLY A 1 90 ? 20.591 -0.571 -17.607 1.00 82.62 90 GLY A O 1
ATOM 722 N N . ALA A 1 91 ? 20.702 0.476 -19.592 1.00 82.94 91 ALA A N 1
ATOM 723 C CA . ALA A 1 91 ? 19.312 0.258 -20.008 1.00 82.94 91 ALA A CA 1
ATOM 724 C C . ALA A 1 91 ? 18.856 -1.215 -20.090 1.00 82.94 91 ALA A C 1
ATOM 726 O O . ALA A 1 91 ? 17.660 -1.477 -20.192 1.00 82.94 91 ALA A O 1
ATOM 727 N N . PHE A 1 92 ? 19.774 -2.185 -20.025 1.00 87.00 92 PHE A N 1
ATOM 728 C CA . PHE A 1 92 ? 19.457 -3.602 -20.219 1.00 87.00 92 PHE A CA 1
ATOM 729 C C . PHE A 1 92 ? 18.449 -4.148 -19.193 1.00 87.00 92 PHE A C 1
ATOM 731 O O . PHE A 1 92 ? 17.422 -4.704 -19.579 1.00 87.00 92 PHE A O 1
ATOM 738 N N . TYR A 1 93 ? 18.704 -3.957 -17.893 1.00 84.81 93 TYR A N 1
ATOM 739 C CA . TYR A 1 93 ? 17.813 -4.455 -16.839 1.00 84.81 93 TYR A CA 1
ATOM 740 C C . TYR A 1 93 ? 16.438 -3.769 -16.847 1.00 84.81 93 TYR A C 1
ATOM 742 O O . TYR A 1 93 ? 15.439 -4.488 -16.829 1.00 84.81 93 TYR A O 1
ATOM 750 N N . PRO A 1 94 ? 16.335 -2.425 -16.937 1.00 88.31 94 PRO A N 1
ATOM 751 C CA . PRO A 1 94 ? 15.043 -1.753 -17.063 1.00 88.31 94 PRO A CA 1
ATOM 752 C C . PRO A 1 94 ? 14.209 -2.263 -18.237 1.00 88.31 94 PRO A C 1
ATOM 754 O O . PRO A 1 94 ? 13.030 -2.551 -18.063 1.00 88.31 94 PRO A O 1
ATOM 757 N N . ILE A 1 95 ? 14.816 -2.442 -19.415 1.00 89.25 95 ILE A N 1
ATOM 758 C CA . ILE A 1 95 ? 14.110 -2.958 -20.595 1.00 89.25 95 ILE A CA 1
ATOM 759 C C . ILE A 1 95 ? 13.609 -4.384 -20.341 1.00 89.25 95 ILE A C 1
ATOM 761 O O . ILE A 1 95 ? 12.442 -4.670 -20.601 1.00 89.25 95 ILE A O 1
ATOM 765 N N . LEU A 1 96 ? 14.455 -5.264 -19.795 1.00 90.06 96 LEU A N 1
ATOM 766 C CA . LEU A 1 96 ? 14.086 -6.650 -19.491 1.00 90.06 96 LEU A CA 1
ATOM 767 C C . LEU A 1 96 ? 12.933 -6.738 -18.483 1.00 90.06 96 LEU A C 1
ATOM 769 O O . LEU A 1 96 ? 12.006 -7.519 -18.670 1.00 90.06 96 LEU A O 1
ATOM 773 N N . PHE A 1 97 ? 12.948 -5.938 -17.418 1.00 89.19 97 PHE A N 1
ATOM 774 C CA . PHE A 1 97 ? 11.853 -5.960 -16.451 1.00 89.19 97 PHE A CA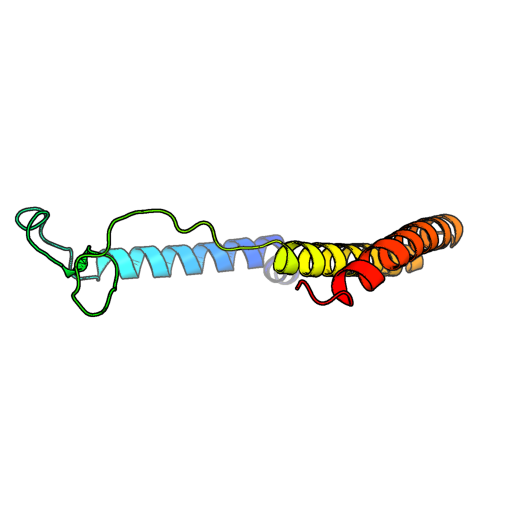 1
ATOM 775 C C . PHE A 1 97 ? 10.575 -5.317 -16.999 1.00 89.19 97 PHE A C 1
ATOM 777 O O . PHE A 1 97 ? 9.488 -5.844 -16.765 1.00 89.19 97 PHE A O 1
ATOM 784 N N . CYS A 1 98 ? 10.681 -4.237 -17.777 1.00 88.69 98 CYS A N 1
ATOM 785 C CA . CYS A 1 98 ? 9.528 -3.616 -18.428 1.00 88.69 98 CYS A CA 1
ATOM 786 C C . CYS A 1 98 ? 8.820 -4.578 -19.394 1.00 88.69 98 CYS A C 1
ATOM 788 O O . CYS A 1 98 ? 7.592 -4.564 -19.458 1.00 88.69 98 CYS A O 1
ATOM 790 N N . THR A 1 99 ? 9.546 -5.444 -20.111 1.00 90.88 99 THR A N 1
ATOM 791 C CA . THR A 1 99 ? 8.916 -6.441 -20.996 1.00 90.88 99 THR A CA 1
ATOM 792 C C . THR A 1 99 ? 8.182 -7.529 -20.213 1.00 90.88 99 THR A C 1
ATOM 794 O O . THR A 1 99 ? 7.058 -7.876 -20.576 1.00 90.88 99 THR A O 1
ATOM 797 N N . ILE A 1 100 ? 8.749 -8.017 -19.102 1.00 91.31 100 ILE A N 1
ATOM 798 C CA . ILE A 1 100 ? 8.078 -8.974 -18.202 1.00 91.31 100 ILE A CA 1
ATOM 799 C C . ILE A 1 100 ? 6.802 -8.358 -17.609 1.00 91.31 100 ILE A C 1
ATOM 801 O O . ILE A 1 100 ? 5.750 -8.995 -17.575 1.00 91.31 100 ILE A O 1
ATOM 805 N N . ILE A 1 101 ? 6.871 -7.100 -17.177 1.00 92.12 101 ILE A N 1
ATOM 806 C CA . ILE A 1 101 ? 5.726 -6.356 -16.636 1.00 92.12 101 ILE A CA 1
ATOM 807 C C . ILE A 1 101 ? 4.647 -6.159 -17.709 1.00 92.12 101 ILE A C 1
ATOM 809 O O . ILE A 1 101 ? 3.468 -6.413 -17.446 1.00 92.12 101 ILE A O 1
ATOM 813 N N . ALA A 1 102 ? 5.030 -5.760 -18.925 1.00 91.38 102 ALA A N 1
ATOM 814 C CA . ALA A 1 102 ? 4.105 -5.620 -20.048 1.00 91.38 102 ALA A CA 1
ATOM 815 C C . ALA A 1 102 ? 3.401 -6.949 -20.372 1.00 91.38 102 ALA A C 1
ATOM 817 O O . ALA A 1 102 ? 2.198 -6.966 -20.639 1.00 91.38 102 ALA A O 1
ATOM 818 N N . TRP A 1 103 ? 4.120 -8.072 -20.268 1.00 92.88 103 TRP A N 1
ATOM 819 C CA . TRP A 1 103 ? 3.534 -9.407 -20.375 1.00 92.88 103 TRP A CA 1
ATOM 820 C C . TRP A 1 103 ? 2.513 -9.685 -19.264 1.00 92.88 103 TRP A C 1
ATOM 822 O O . TRP A 1 103 ? 1.423 -10.188 -19.531 1.00 92.88 103 TRP A O 1
ATOM 832 N N . GLY A 1 104 ? 2.810 -9.295 -18.022 1.00 89.19 104 GLY A N 1
ATOM 833 C CA . GLY A 1 104 ? 1.857 -9.361 -16.911 1.00 89.19 104 GLY A CA 1
ATOM 834 C C . GLY A 1 104 ? 0.561 -8.592 -17.198 1.00 89.19 104 GLY A C 1
ATOM 835 O O . GLY A 1 104 ? -0.532 -9.141 -17.047 1.00 89.19 104 GLY A O 1
ATOM 836 N N . LEU A 1 105 ? 0.659 -7.360 -17.705 1.00 90.88 105 LEU A N 1
ATOM 837 C CA . LEU A 1 105 ? -0.499 -6.539 -18.096 1.00 90.88 105 LEU A CA 1
ATOM 838 C C . LEU A 1 105 ? -1.366 -7.206 -19.171 1.00 90.88 105 LEU A C 1
ATOM 840 O O . LEU A 1 105 ? -2.593 -7.202 -19.050 1.00 90.88 105 LEU A O 1
ATOM 844 N N . LEU A 1 106 ? -0.741 -7.833 -20.173 1.00 91.31 106 LEU A N 1
ATOM 845 C CA . LEU A 1 106 ? -1.439 -8.592 -21.217 1.00 91.31 106 LEU A CA 1
ATOM 846 C C . LEU A 1 106 ? -2.308 -9.722 -20.646 1.00 91.31 106 LEU A C 1
ATOM 848 O O . LEU A 1 106 ? -3.342 -10.039 -21.228 1.00 91.31 106 LEU A O 1
ATOM 852 N N . THR A 1 107 ? -1.939 -10.305 -19.501 1.00 88.38 107 THR A N 1
ATOM 853 C CA . THR A 1 107 ? -2.745 -11.352 -18.849 1.00 88.38 107 THR A CA 1
ATOM 854 C C . THR A 1 107 ? -3.887 -10.795 -17.998 1.00 88.38 107 THR A C 1
ATOM 856 O O . THR A 1 107 ? -4.971 -11.376 -17.971 1.00 88.38 107 THR A O 1
ATOM 859 N N . VAL A 1 108 ? -3.681 -9.657 -17.326 1.00 89.44 108 VAL A N 1
ATOM 860 C CA . VAL A 1 108 ? -4.633 -9.104 -16.346 1.00 89.44 108 VAL A CA 1
ATOM 861 C C . VAL A 1 108 ? -5.729 -8.260 -17.009 1.00 89.44 108 VAL A C 1
ATOM 863 O O . VAL A 1 108 ? -6.902 -8.392 -16.656 1.00 89.44 108 VAL A O 1
ATOM 866 N N . ILE A 1 109 ? -5.386 -7.427 -17.998 1.00 90.00 109 ILE A N 1
ATOM 867 C CA . ILE A 1 109 ? -6.334 -6.513 -18.667 1.00 90.00 109 ILE A CA 1
ATOM 868 C C . ILE A 1 109 ? -7.553 -7.248 -19.264 1.00 90.00 109 ILE A C 1
ATOM 870 O O . ILE A 1 109 ? -8.683 -6.813 -19.017 1.00 90.00 109 ILE A O 1
ATOM 874 N N . PRO A 1 110 ? -7.396 -8.377 -19.989 1.00 90.94 110 PRO A N 1
ATOM 875 C CA . PRO A 1 110 ? -8.536 -9.101 -20.553 1.00 90.94 110 PRO A CA 1
ATOM 876 C C . PRO A 1 110 ? -9.469 -9.675 -19.483 1.00 90.94 110 PRO A C 1
ATOM 878 O O . PRO A 1 110 ? -10.668 -9.809 -19.716 1.00 90.94 110 PRO A O 1
ATOM 881 N N . VAL A 1 111 ? -8.930 -10.026 -18.311 1.00 88.00 111 VAL A N 1
ATOM 882 C CA . VAL A 1 111 ? -9.709 -10.571 -17.192 1.00 88.00 111 VAL A CA 1
ATOM 883 C C . VAL A 1 111 ? -10.545 -9.472 -16.535 1.00 88.00 111 VAL A C 1
ATOM 885 O O . VAL A 1 111 ? -11.700 -9.718 -16.205 1.00 88.00 111 VAL A O 1
ATOM 888 N N . ILE A 1 112 ? -10.014 -8.249 -16.422 1.00 87.75 112 ILE A N 1
ATOM 889 C CA . ILE A 1 112 ? -10.754 -7.085 -15.903 1.00 87.75 112 ILE A CA 1
ATOM 890 C C . ILE A 1 112 ? -11.914 -6.700 -16.833 1.00 87.75 112 ILE A C 1
ATOM 892 O O . ILE A 1 112 ? -13.008 -6.397 -16.360 1.00 87.75 112 ILE A O 1
ATOM 896 N N . GLY A 1 113 ? -11.690 -6.718 -18.152 1.00 83.69 113 GLY A N 1
ATOM 897 C CA . GLY A 1 113 ? -12.702 -6.348 -19.150 1.00 83.69 113 GLY A CA 1
ATOM 898 C C . GLY A 1 113 ? -13.843 -7.361 -19.311 1.00 83.69 113 GLY A C 1
ATOM 899 O O . GLY A 1 113 ? -14.869 -7.044 -19.915 1.00 83.69 113 GLY A O 1
ATOM 900 N N . ARG A 1 114 ? -13.702 -8.578 -18.772 1.00 82.00 114 ARG A N 1
ATOM 901 C CA . ARG A 1 114 ? -14.770 -9.582 -18.780 1.00 82.00 114 ARG A CA 1
ATOM 902 C C . ARG A 1 114 ? -15.812 -9.239 -17.713 1.00 82.00 114 ARG A C 1
ATOM 904 O O . ARG A 1 114 ? -15.526 -9.227 -16.519 1.00 82.00 114 ARG A O 1
ATOM 911 N N . ASN A 1 115 ? -17.044 -8.972 -18.146 1.00 67.56 115 ASN A N 1
ATOM 912 C CA . ASN A 1 115 ? -18.174 -8.817 -17.234 1.00 67.56 115 ASN A CA 1
ATOM 913 C C . ASN A 1 115 ? -18.535 -10.207 -16.661 1.00 67.56 115 ASN A C 1
ATOM 915 O O . ASN A 1 115 ? -18.845 -11.099 -17.457 1.00 67.56 115 ASN A O 1
ATOM 919 N N . PRO A 1 116 ? -18.469 -10.434 -15.336 1.00 64.56 116 PRO A N 1
ATOM 920 C CA . PRO A 1 116 ? -18.997 -11.635 -14.729 1.00 64.56 116 PRO A CA 1
ATOM 921 C C . PRO A 1 116 ? -20.510 -11.606 -14.942 1.00 64.56 116 PRO A C 1
ATOM 923 O O . PRO A 1 116 ? -21.177 -10.626 -14.603 1.00 64.56 116 PRO A O 1
ATOM 926 N N . LYS A 1 117 ? -21.017 -12.646 -15.599 1.00 57.56 117 LYS A N 1
ATOM 927 C CA . LYS A 1 117 ? -22.433 -12.987 -15.506 1.00 57.56 117 LYS A CA 1
ATOM 928 C C . LYS A 1 117 ? -22.711 -13.568 -14.130 1.00 57.56 117 LYS A C 1
ATOM 930 O O . LYS A 1 117 ? -21.810 -14.275 -13.626 1.00 57.56 117 LYS A O 1
#

Sequence (117 aa):
MAFSYVFSLPFIFILSLLISLILYATGSIISPKIRKRNKRRSGKLEPYACGEPMPGRKLQVDIQRFFLYVTAFMIFDISAFILALSFAVGAFYPI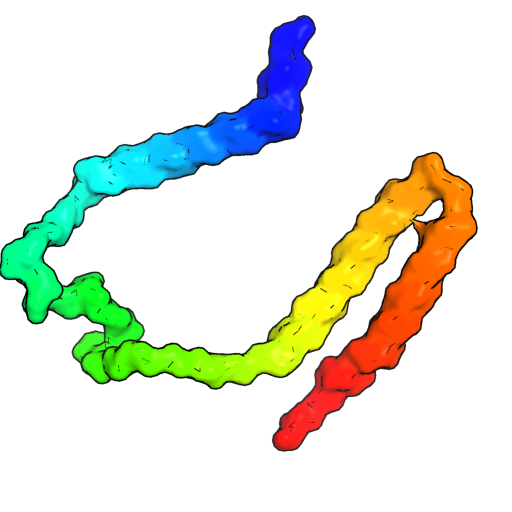LFCTIIAWGLLTVIPVIGRNPK

Secondary structure (DSSP, 8-state):
--HHHHT-HHHHHHHHHHHHHHHHHHHHHHS----GGGTTS-GGGSPPSTTS-----------HHHHHHHHHHHHHHHHHHHHHHHTTS-THHHHHHHHHHHHHHHHHHHHHHSPP-

Radius of gyration: 24.91 Å; chains: 1; bounding box: 56×35×57 Å